Protein AF-A0A146MBJ3-F1 (afdb_monomer_lite)

pLDDT: mean 73.21, std 24.8, range [31.45, 97.75]

Foldseek 3Di:
DDDDD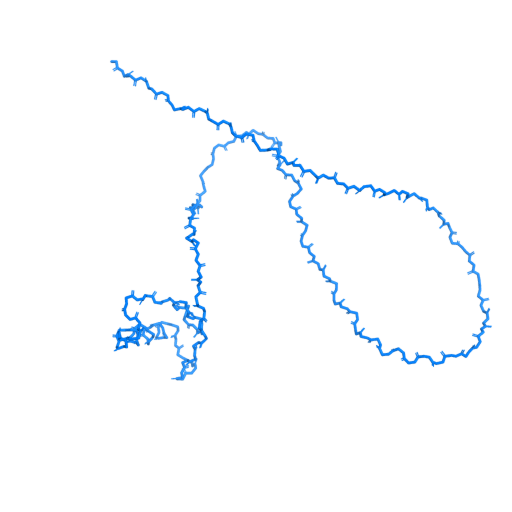DDDDDDDDDDDDDDDDDDDDDDDDDDDDDDDDDDDDDDPDPDDPPDDDDDDDDDDDDDDDDDDDDDDDDPDDDDDDDDDDDDKFFADDPPQPDFLVVLVVVVVVVCVVPCVVCVPPDWDDPSHTIID

Sequence (132 aa):
PPCQTSSPTTQTTFADPLSTGTSGGALGGTSTAVALPGAAGATLTTGTPPDPPHFQCPRRPNLGREGRPIGLKANHFQISMPRGFVHHYDVTIQPDKCPRKVNREIIETMVHAYSKIFGNLKPVFDGRNNLY

Secondary structure (DSSP, 8-state):
-PPP-PPPP-----PPP------------------------------PPPPPP--PPPPP------S-------S----PPPPS----EE---SSTT--HHHHHHHHHHHHHHTHHHHTT----B-SSSEE-

Radius of gyration: 31.55 Å; chains: 1; bounding box: 90×42×76 Å

Structure (mmCIF, N/CA/C/O backbone):
data_AF-A0A146MBJ3-F1
#
_entry.id   AF-A0A146MBJ3-F1
#
loop_
_atom_site.group_PDB
_atom_site.id
_atom_site.type_symbol
_atom_site.label_atom_id
_atom_site.label_alt_id
_atom_site.label_comp_id
_atom_site.label_asym_id
_atom_site.label_entity_id
_atom_site.label_seq_id
_atom_site.pdbx_PDB_ins_code
_atom_site.Cartn_x
_atom_site.Cartn_y
_atom_site.Cartn_z
_atom_site.occupancy
_atom_site.B_iso_or_equiv
_atom_site.auth_seq_id
_atom_site.auth_comp_id
_atom_site.auth_asym_id
_atom_site.auth_atom_id
_atom_site.pdbx_PDB_model_num
ATOM 1 N N . PRO A 1 1 ? 46.925 -18.433 -8.992 1.00 46.31 1 PRO A N 1
ATOM 2 C CA . PRO A 1 1 ? 45.901 -18.948 -9.932 1.00 46.31 1 PRO A CA 1
ATOM 3 C C . PRO A 1 1 ? 44.472 -18.729 -9.402 1.00 46.31 1 PRO A C 1
ATOM 5 O O . PRO A 1 1 ? 44.085 -19.397 -8.448 1.00 46.31 1 PRO A O 1
ATOM 8 N N . PRO A 1 2 ? 43.682 -17.803 -9.965 1.00 46.56 2 PRO A N 1
ATOM 9 C CA . PRO A 1 2 ? 42.247 -17.782 -9.720 1.00 46.56 2 PRO A CA 1
ATOM 10 C C . PRO A 1 2 ? 41.534 -18.673 -10.749 1.00 46.56 2 PRO A C 1
ATOM 12 O O . PRO A 1 2 ? 41.696 -18.502 -11.957 1.00 46.56 2 PRO A O 1
ATOM 15 N N . CYS A 1 3 ? 40.765 -19.646 -10.257 1.00 39.59 3 CYS A N 1
ATOM 16 C CA . CYS A 1 3 ? 39.836 -20.430 -11.066 1.00 39.59 3 CYS A CA 1
ATOM 17 C C . CYS A 1 3 ? 38.680 -19.535 -11.534 1.00 39.59 3 CYS A C 1
ATOM 19 O O . CYS A 1 3 ? 38.003 -18.910 -10.719 1.00 39.59 3 CYS A O 1
ATOM 21 N N . GLN A 1 4 ? 38.456 -19.497 -12.846 1.00 45.22 4 GLN A N 1
ATOM 22 C CA . GLN A 1 4 ? 37.222 -19.015 -13.458 1.00 45.22 4 GLN A CA 1
ATOM 23 C C . GLN A 1 4 ? 36.185 -20.138 -13.434 1.00 45.22 4 GLN A C 1
ATOM 25 O O . GLN A 1 4 ? 36.527 -21.271 -13.764 1.00 45.22 4 GLN A O 1
ATOM 30 N N . THR A 1 5 ? 34.917 -19.820 -13.161 1.00 42.00 5 THR A N 1
ATOM 31 C CA . THR A 1 5 ? 33.814 -20.650 -13.666 1.00 42.00 5 THR A CA 1
ATOM 32 C C . THR A 1 5 ? 32.579 -19.798 -13.944 1.00 42.00 5 THR A C 1
ATOM 34 O O . THR A 1 5 ? 32.106 -19.038 -13.102 1.00 42.00 5 THR A O 1
ATOM 37 N N . SER A 1 6 ? 32.132 -19.909 -15.188 1.00 46.69 6 SER A N 1
ATOM 38 C CA . SER A 1 6 ? 31.054 -19.228 -15.902 1.00 46.69 6 SER A CA 1
ATOM 39 C C . SER A 1 6 ? 29.648 -19.593 -15.418 1.00 46.69 6 SER A C 1
ATOM 41 O O . SER A 1 6 ? 29.415 -20.720 -14.990 1.00 46.69 6 SER A O 1
ATOM 43 N N . SER A 1 7 ? 28.686 -18.681 -15.591 1.00 38.53 7 SER A N 1
ATOM 44 C CA . SER A 1 7 ? 27.246 -18.976 -15.487 1.00 38.53 7 SER A CA 1
ATOM 45 C C . SER A 1 7 ? 26.601 -19.076 -16.882 1.00 38.53 7 SER A C 1
ATOM 47 O O . SER A 1 7 ? 27.014 -18.337 -17.778 1.00 38.53 7 SER A O 1
ATOM 49 N N . PRO A 1 8 ? 25.621 -19.976 -17.091 1.00 44.22 8 PRO A N 1
ATOM 50 C CA . PRO A 1 8 ? 25.119 -20.333 -18.416 1.00 44.22 8 PRO A CA 1
ATOM 51 C C . PRO A 1 8 ? 24.051 -19.365 -18.949 1.00 44.22 8 PRO A C 1
ATOM 53 O O . PRO A 1 8 ? 23.233 -18.820 -18.210 1.00 44.22 8 PRO A O 1
ATOM 56 N N . THR A 1 9 ? 24.054 -19.193 -20.270 1.00 44.72 9 THR A N 1
ATOM 57 C CA . THR A 1 9 ? 23.000 -18.553 -21.062 1.00 44.72 9 THR A CA 1
ATOM 58 C C . THR A 1 9 ? 21.826 -19.514 -21.238 1.00 44.72 9 THR A C 1
ATOM 60 O O . THR A 1 9 ? 22.000 -20.576 -21.827 1.00 44.72 9 THR A O 1
ATOM 63 N N . THR A 1 10 ? 20.625 -19.106 -20.827 1.00 40.06 10 THR A N 1
ATOM 64 C CA . THR A 1 10 ? 19.375 -19.738 -21.274 1.00 40.06 10 THR A CA 1
ATOM 65 C C . THR A 1 10 ? 18.518 -18.672 -21.946 1.00 40.06 10 THR A C 1
ATOM 67 O O . THR A 1 10 ? 17.910 -17.835 -21.282 1.00 40.06 10 THR A O 1
ATOM 70 N N . GLN A 1 11 ? 18.516 -18.673 -23.280 1.00 43.66 11 GLN A N 1
ATOM 71 C CA . GLN A 1 11 ? 17.490 -18.002 -24.074 1.00 43.66 11 GLN A CA 1
ATOM 72 C C . GLN A 1 11 ? 16.229 -18.867 -24.038 1.00 43.66 11 GLN A C 1
ATOM 74 O O . GLN A 1 11 ? 16.276 -20.027 -24.441 1.00 43.66 11 GLN A O 1
ATOM 79 N N . THR A 1 12 ? 15.108 -18.294 -23.606 1.00 39.50 12 THR A N 1
ATOM 80 C CA . THR A 1 12 ? 13.790 -18.904 -23.798 1.00 39.50 12 THR A CA 1
ATOM 81 C C . THR A 1 12 ? 13.005 -18.052 -24.781 1.00 39.50 12 THR A C 1
ATOM 83 O O . THR A 1 12 ? 12.523 -16.969 -24.455 1.00 39.50 12 THR A O 1
ATOM 86 N N . THR A 1 13 ? 12.920 -18.561 -26.004 1.00 43.69 13 THR A N 1
ATOM 87 C CA . THR A 1 13 ? 12.017 -18.126 -27.068 1.00 43.69 13 THR A CA 1
ATOM 88 C C . THR A 1 13 ? 10.578 -18.413 -26.646 1.00 43.69 13 THR A C 1
ATOM 90 O O . THR A 1 13 ? 10.264 -19.549 -26.300 1.00 43.69 13 THR A O 1
ATOM 93 N N . PHE A 1 14 ? 9.693 -17.418 -26.709 1.00 37.34 14 PHE A N 1
ATOM 94 C CA . PHE A 1 14 ? 8.248 -17.645 -26.670 1.00 37.34 14 PHE A CA 1
ATOM 95 C C . PHE A 1 14 ? 7.639 -17.194 -27.996 1.00 37.34 14 PHE A C 1
ATOM 97 O O . PHE A 1 14 ? 7.815 -16.054 -28.419 1.00 37.34 14 PHE A O 1
ATOM 104 N N . ALA A 1 15 ? 6.985 -18.144 -28.663 1.00 38.00 15 ALA A N 1
ATOM 105 C CA . ALA A 1 15 ? 6.179 -17.947 -29.855 1.00 38.00 15 ALA A CA 1
ATOM 106 C C . ALA A 1 15 ? 4.741 -17.591 -29.448 1.00 38.00 15 ALA A C 1
ATOM 108 O O . ALA A 1 15 ? 4.175 -18.261 -28.586 1.00 38.00 15 ALA A O 1
ATOM 109 N N . ASP A 1 16 ? 4.152 -16.588 -30.099 1.00 40.19 16 ASP A N 1
ATOM 110 C CA . ASP A 1 16 ? 2.718 -16.288 -30.028 1.00 40.19 16 ASP A CA 1
ATOM 111 C C . ASP A 1 16 ? 1.995 -16.926 -31.226 1.00 40.19 16 ASP A C 1
ATOM 113 O O . ASP A 1 16 ? 2.405 -16.698 -32.370 1.00 40.19 16 ASP A O 1
ATOM 117 N N . PRO A 1 17 ? 0.906 -17.690 -31.020 1.00 51.84 17 PRO A N 1
ATOM 118 C CA . PRO A 1 17 ? -0.005 -18.048 -32.089 1.00 51.84 17 PRO A CA 1
ATOM 119 C C . PRO A 1 17 ? -1.234 -17.125 -32.117 1.00 51.84 17 PRO A C 1
ATOM 121 O O . PRO A 1 17 ? -1.744 -16.686 -31.090 1.00 51.84 17 PRO A O 1
ATOM 124 N N . LEU A 1 18 ? -1.761 -16.976 -33.335 1.00 35.31 18 LEU A N 1
ATOM 125 C CA . LEU A 1 18 ? -3.115 -16.546 -33.695 1.00 35.31 18 LEU A CA 1
ATOM 126 C C . LEU A 1 18 ? -3.338 -15.039 -33.939 1.00 35.31 18 LEU A C 1
ATOM 128 O O . LEU A 1 18 ? -3.719 -14.265 -33.068 1.00 35.31 18 LEU A O 1
ATOM 132 N N . SER A 1 19 ? -3.199 -14.664 -35.213 1.00 38.06 19 SER A N 1
ATOM 133 C CA . SER A 1 19 ? -3.901 -13.538 -35.836 1.00 38.06 19 SER A CA 1
ATOM 134 C C . SER A 1 19 ? -4.860 -14.090 -36.894 1.00 38.06 19 SER A C 1
ATOM 136 O O . SER A 1 19 ? -4.430 -14.835 -37.774 1.00 38.06 19 SER A O 1
ATOM 138 N N . THR A 1 20 ? -6.133 -13.695 -36.827 1.00 38.06 20 THR A N 1
ATOM 139 C CA . THR A 1 20 ? -7.155 -13.979 -37.848 1.00 38.06 20 THR A CA 1
ATOM 140 C C . THR A 1 20 ? -7.948 -12.704 -38.147 1.00 38.06 20 THR A C 1
ATOM 142 O O . THR A 1 20 ? -8.400 -12.045 -37.216 1.00 38.06 20 THR A O 1
ATOM 145 N N . GLY A 1 21 ? -8.156 -12.418 -39.442 1.00 32.75 21 GLY A N 1
ATOM 146 C CA . GLY A 1 21 ? -9.142 -11.463 -39.994 1.00 32.75 21 GLY A CA 1
ATOM 147 C C . GLY A 1 21 ? -8.610 -10.031 -40.152 1.00 32.75 21 GLY A C 1
ATOM 148 O O . GLY A 1 21 ? -8.454 -9.338 -39.162 1.00 32.75 21 GLY A O 1
ATOM 149 N N . THR A 1 22 ? -8.139 -9.5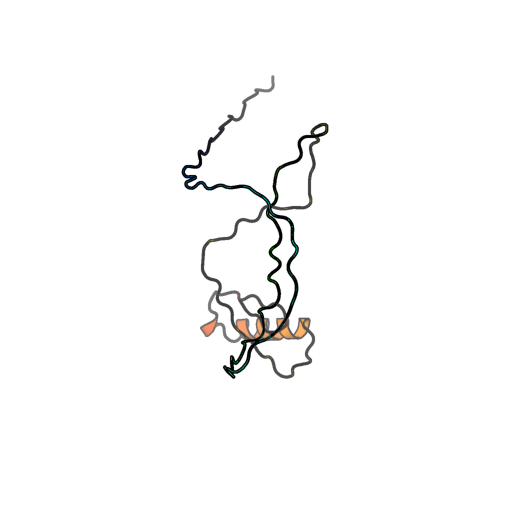53 -41.312 1.00 40.91 22 THR A N 1
ATOM 150 C CA . THR A 1 22 ? -8.739 -9.386 -42.663 1.00 40.91 22 THR A CA 1
ATOM 151 C C . THR A 1 22 ? -9.809 -8.289 -42.777 1.00 40.91 22 THR A C 1
ATOM 153 O O . THR A 1 22 ? -10.722 -8.212 -41.963 1.00 40.91 22 THR A O 1
ATOM 156 N N . SER A 1 23 ? -9.704 -7.556 -43.899 1.00 38.34 23 SER A N 1
ATOM 157 C CA . SER A 1 23 ? -10.607 -6.571 -44.534 1.00 38.34 23 SER A CA 1
ATOM 158 C C . SER A 1 23 ? -10.273 -5.099 -44.227 1.00 38.34 23 SER A C 1
ATOM 160 O O . SER A 1 23 ? -10.089 -4.739 -43.075 1.00 38.34 23 SER A O 1
ATOM 162 N N . GLY A 1 24 ? -10.104 -4.176 -45.182 1.00 32.50 24 GLY A N 1
ATOM 163 C CA . GLY A 1 24 ? -10.274 -4.200 -46.642 1.00 32.50 24 GLY A CA 1
ATOM 164 C C . GLY A 1 24 ? -11.103 -2.992 -47.118 1.00 32.50 24 GLY A C 1
ATOM 165 O O . GLY A 1 24 ? -12.187 -2.787 -46.592 1.00 32.50 24 GLY A O 1
ATOM 166 N N . GLY A 1 25 ? -10.615 -2.254 -48.131 1.00 31.45 25 GLY A N 1
ATOM 167 C CA . GLY A 1 25 ? -11.357 -1.259 -48.947 1.00 31.45 25 GLY A CA 1
ATOM 168 C C . GLY A 1 25 ? -11.406 0.167 -48.361 1.00 31.45 25 GLY A C 1
ATOM 169 O O . GLY A 1 25 ? -11.831 0.325 -47.229 1.00 31.45 25 GLY A O 1
ATOM 170 N N . ALA A 1 26 ? -10.904 1.266 -48.942 1.00 35.59 26 ALA A N 1
ATOM 171 C CA . ALA A 1 26 ? -10.783 1.809 -50.308 1.00 35.59 26 ALA A CA 1
ATOM 172 C C . ALA A 1 26 ? -11.981 2.676 -50.779 1.00 35.59 26 ALA A C 1
ATOM 174 O O . ALA A 1 26 ? -13.098 2.182 -50.867 1.00 35.59 26 ALA A O 1
ATOM 175 N N . LEU A 1 27 ? -11.636 3.912 -51.206 1.00 35.59 27 LEU A N 1
ATOM 176 C CA . LEU A 1 27 ? -12.361 4.878 -52.072 1.00 35.59 27 LEU A CA 1
ATOM 177 C C . LEU A 1 27 ? -13.551 5.604 -51.399 1.00 35.59 27 LEU A C 1
ATOM 179 O O . LEU A 1 27 ? -14.325 4.992 -50.686 1.00 35.59 27 LEU A O 1
ATOM 183 N N . GLY A 1 28 ? -13.767 6.920 -51.493 1.00 36.44 28 GLY A N 1
ATOM 184 C CA . GLY A 1 28 ? -13.518 7.901 -52.553 1.00 36.44 28 GLY A CA 1
ATOM 185 C C . GLY A 1 28 ? -14.883 8.499 -52.945 1.00 36.44 28 GLY A C 1
ATOM 186 O O . GLY A 1 28 ? -15.761 7.743 -53.339 1.00 36.44 28 GLY A O 1
ATOM 187 N N . GLY A 1 29 ? -15.102 9.815 -52.820 1.00 34.38 29 GLY A N 1
ATOM 188 C CA . GLY A 1 29 ? -16.373 10.420 -53.253 1.00 34.38 29 GLY A CA 1
ATOM 189 C C . GLY A 1 29 ? -16.593 11.868 -52.813 1.00 34.38 29 GLY A C 1
ATOM 190 O O . GLY A 1 29 ? -16.766 12.155 -51.635 1.00 34.38 29 GLY A O 1
ATOM 191 N N . THR A 1 30 ? -16.584 12.766 -53.793 1.00 37.66 30 THR A N 1
ATOM 192 C CA . THR A 1 30 ? -16.824 14.212 -53.724 1.00 37.66 30 THR A CA 1
ATOM 193 C C . THR A 1 30 ? -18.300 14.565 -53.526 1.00 37.66 30 THR A C 1
ATOM 195 O O . THR A 1 30 ? -19.169 14.020 -54.202 1.00 37.66 30 THR A O 1
ATOM 198 N N . SER A 1 31 ? -18.565 15.535 -52.652 1.00 38.28 31 SER A N 1
ATOM 199 C CA . SER A 1 31 ? -19.888 16.097 -52.366 1.00 38.28 31 SER A CA 1
ATOM 200 C C . SER A 1 31 ? -20.368 17.065 -53.450 1.00 38.28 31 SER A C 1
ATOM 202 O O . SER A 1 31 ? -19.595 17.900 -53.910 1.00 38.28 31 SER A O 1
ATOM 204 N N . THR A 1 32 ? -21.659 17.020 -53.783 1.00 39.69 32 THR A N 1
ATOM 205 C CA . THR A 1 32 ? -22.542 18.190 -53.995 1.00 39.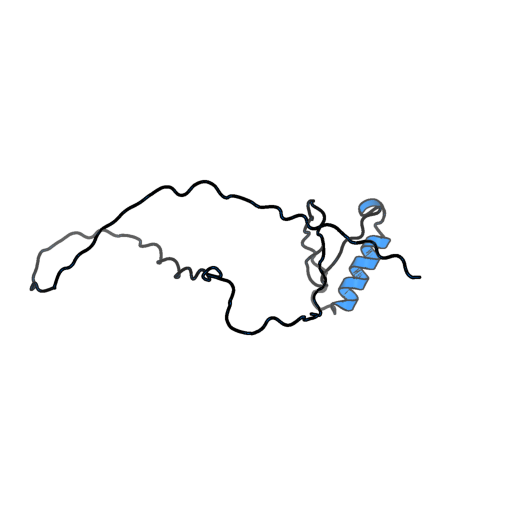69 32 THR A CA 1
ATOM 206 C C . THR A 1 32 ? -23.960 17.702 -54.300 1.00 39.69 32 THR A C 1
ATOM 208 O O . THR A 1 32 ? -24.177 17.019 -55.293 1.00 39.69 32 THR A O 1
ATOM 211 N N . ALA A 1 33 ? -24.940 18.071 -53.470 1.00 33.81 33 ALA A N 1
ATOM 212 C CA . ALA A 1 33 ? -26.350 18.091 -53.862 1.00 33.81 33 ALA A CA 1
ATOM 213 C C . ALA A 1 33 ? -27.156 19.047 -52.965 1.00 33.81 33 ALA A C 1
ATOM 215 O O . ALA A 1 33 ? -26.910 19.172 -51.768 1.00 33.81 33 ALA A O 1
ATOM 216 N N . VAL A 1 34 ? -28.077 19.740 -53.627 1.00 33.72 34 VAL A N 1
ATOM 217 C CA . VAL A 1 34 ? -28.931 20.869 -53.230 1.00 33.72 34 VAL A CA 1
ATOM 218 C C . VAL A 1 34 ? -30.272 20.418 -52.609 1.00 33.72 34 VAL A C 1
ATOM 220 O O . VAL A 1 34 ? -30.579 19.234 -52.565 1.00 33.72 34 VAL A O 1
ATOM 223 N N . ALA A 1 35 ? -31.035 21.386 -52.088 1.00 34.25 35 ALA A N 1
ATOM 224 C CA . ALA A 1 35 ? -32.041 21.298 -51.019 1.00 34.25 35 ALA A CA 1
ATOM 225 C C . ALA A 1 35 ? -33.540 21.066 -51.397 1.00 34.25 35 ALA A C 1
ATOM 227 O O . ALA A 1 35 ? -33.916 21.227 -52.554 1.00 34.25 35 ALA A O 1
ATOM 228 N N . LEU A 1 36 ? -34.361 20.876 -50.327 1.00 35.88 36 LEU A N 1
ATOM 229 C CA . LEU A 1 36 ? -35.818 21.157 -50.094 1.00 35.88 36 LEU A CA 1
ATOM 230 C C . LEU A 1 36 ? -36.892 20.080 -50.461 1.00 35.88 36 LEU A C 1
ATOM 232 O O . LEU A 1 36 ? -36.632 19.225 -51.296 1.00 35.88 36 LEU A O 1
ATOM 236 N N . PRO A 1 37 ? -38.134 20.125 -49.899 1.00 55.19 37 PRO A N 1
ATOM 237 C CA . PRO A 1 37 ? -38.538 19.826 -48.507 1.00 55.19 37 PRO A CA 1
ATOM 238 C C . PRO A 1 37 ? -39.735 18.827 -48.426 1.00 55.19 37 PRO A C 1
ATOM 240 O O . PRO A 1 37 ? -40.503 18.681 -49.373 1.00 55.19 37 PRO A O 1
ATOM 243 N N . GLY A 1 38 ? -39.972 18.156 -47.290 1.00 33.34 38 GLY A N 1
ATOM 244 C CA . GLY A 1 38 ? -41.108 17.223 -47.168 1.00 33.34 38 GLY A CA 1
ATOM 245 C C . GLY A 1 38 ? -41.441 16.824 -45.732 1.00 33.34 38 GLY A C 1
ATOM 246 O O . GLY A 1 38 ? -40.552 16.627 -44.917 1.00 33.34 38 GLY A O 1
ATOM 247 N N . ALA A 1 39 ? -42.735 16.780 -45.432 1.00 38.75 39 ALA A N 1
ATOM 248 C CA . ALA A 1 39 ? -43.349 16.910 -44.116 1.00 38.75 39 ALA A CA 1
ATOM 249 C C . ALA A 1 39 ? -43.419 15.639 -43.240 1.00 38.75 39 ALA A C 1
ATOM 251 O O . ALA A 1 39 ? -43.395 14.520 -43.735 1.00 38.75 39 ALA A O 1
ATOM 252 N N . ALA A 1 40 ? -43.686 15.911 -41.954 1.00 43.97 40 ALA A N 1
ATOM 253 C CA . ALA A 1 40 ? -44.412 15.106 -40.964 1.00 43.97 40 ALA A CA 1
ATOM 254 C C . ALA A 1 40 ? -43.770 13.809 -40.435 1.00 43.97 40 ALA A C 1
ATOM 256 O O . ALA A 1 40 ? -43.585 12.827 -41.140 1.00 43.97 40 ALA A O 1
ATOM 257 N N . GLY A 1 41 ? -43.565 13.782 -39.114 1.00 37.69 41 GLY A N 1
ATOM 258 C CA . GLY A 1 41 ? -43.274 12.562 -38.364 1.00 37.69 41 GLY A CA 1
ATOM 259 C C . GLY A 1 41 ? -42.562 12.851 -37.051 1.00 37.69 41 GLY A C 1
ATOM 260 O O . GLY A 1 41 ? -41.352 12.701 -36.954 1.00 37.69 41 GLY A O 1
ATOM 261 N N . ALA A 1 42 ? -43.305 13.296 -36.037 1.00 50.94 42 ALA A N 1
ATOM 262 C CA . ALA A 1 42 ? -42.795 13.398 -34.678 1.00 50.94 42 ALA A CA 1
ATOM 263 C C . ALA A 1 42 ? -42.537 11.990 -34.115 1.00 50.94 42 ALA A C 1
ATOM 265 O O . ALA A 1 42 ? -43.467 11.298 -33.710 1.00 50.94 42 ALA A O 1
ATOM 266 N N . THR A 1 43 ? -41.273 11.578 -34.056 1.00 43.75 43 THR A N 1
ATOM 267 C CA . THR A 1 43 ? -40.819 10.500 -33.172 1.00 43.75 43 THR A CA 1
ATOM 268 C C . THR A 1 43 ? -40.032 11.124 -32.031 1.00 43.75 43 THR A C 1
ATOM 270 O O . THR A 1 43 ? -38.913 11.598 -32.217 1.00 43.75 43 THR A O 1
ATOM 273 N N . LEU A 1 44 ? -40.642 11.142 -30.845 1.00 53.94 44 LEU A N 1
ATOM 274 C CA . LEU A 1 44 ? -39.986 11.420 -29.572 1.00 53.94 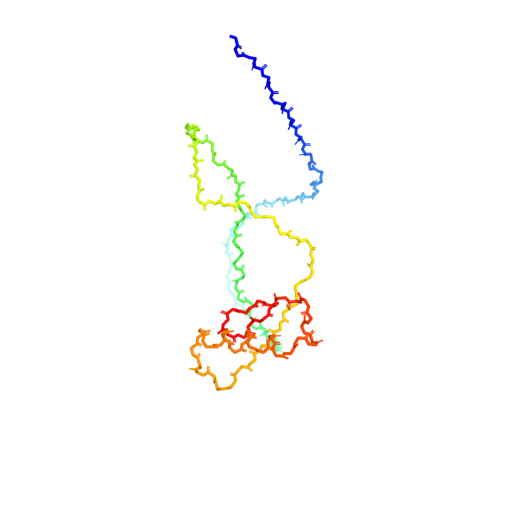44 LEU A CA 1
ATOM 275 C C . LEU A 1 44 ? -38.939 10.328 -29.314 1.00 53.94 44 LEU A C 1
ATOM 277 O O . LEU A 1 44 ? -39.226 9.310 -28.690 1.00 53.94 44 LEU A O 1
ATOM 281 N N . THR A 1 45 ? -37.722 10.524 -29.813 1.00 48.06 45 THR A N 1
ATOM 282 C CA . THR A 1 45 ? -36.560 9.769 -29.352 1.00 48.06 45 THR A CA 1
ATOM 283 C C . THR A 1 45 ? -36.052 10.475 -28.104 1.00 48.06 45 THR A C 1
ATOM 285 O O . THR A 1 45 ? -35.395 11.514 -28.190 1.00 48.06 45 THR A O 1
ATOM 288 N N . THR A 1 46 ? -36.379 9.944 -26.929 1.00 54.84 46 THR A N 1
ATOM 289 C CA . THR A 1 46 ? -35.637 10.224 -25.697 1.00 54.84 46 THR A CA 1
ATOM 290 C C . THR A 1 46 ? -34.200 9.753 -25.909 1.00 54.84 46 THR A C 1
ATOM 292 O O . THR A 1 46 ? -33.866 8.602 -25.637 1.00 54.84 46 THR A O 1
ATOM 295 N N . GLY A 1 47 ? -33.376 10.623 -26.494 1.00 55.81 47 GLY A N 1
ATOM 296 C CA . GLY A 1 47 ? -31.954 10.395 -26.675 1.00 55.81 47 GLY A CA 1
ATOM 297 C C . GLY A 1 47 ? -31.300 10.379 -25.305 1.00 55.81 47 GLY A C 1
ATOM 298 O O . GLY A 1 47 ? -31.188 11.417 -24.654 1.00 55.81 47 GLY A O 1
ATOM 299 N N . THR A 1 48 ? -30.895 9.195 -24.859 1.00 65.12 48 THR A N 1
ATOM 300 C CA . THR A 1 48 ? -29.861 9.049 -23.836 1.00 65.12 48 THR A CA 1
ATOM 301 C C . THR A 1 48 ? -28.696 9.974 -24.195 1.00 65.12 48 THR A C 1
ATOM 303 O O . THR A 1 48 ? -28.297 9.991 -25.366 1.00 65.12 48 THR A O 1
ATOM 306 N N . PRO A 1 49 ? -28.183 10.780 -23.246 1.00 70.69 49 PRO A N 1
ATOM 307 C CA . PRO A 1 49 ? -27.075 11.681 -23.525 1.00 70.69 49 PRO A CA 1
ATOM 308 C C . PRO A 1 49 ? -25.911 10.877 -24.124 1.00 70.69 49 PRO A C 1
ATOM 310 O O . PRO A 1 49 ? -25.662 9.762 -23.661 1.00 70.69 49 PRO A O 1
ATOM 313 N N . PRO A 1 50 ? -25.236 11.393 -25.167 1.00 72.81 50 PRO A N 1
ATOM 314 C CA . PRO A 1 50 ? -24.090 10.714 -25.749 1.00 72.81 50 PRO A CA 1
ATOM 315 C C . PRO A 1 50 ? -23.051 10.488 -24.653 1.00 72.81 50 PRO A C 1
ATOM 317 O O . PRO A 1 50 ? -22.689 11.430 -23.942 1.00 72.81 50 PRO A O 1
ATOM 320 N N . ASP A 1 51 ? -22.606 9.240 -24.508 1.00 75.69 51 ASP A N 1
ATOM 321 C CA . ASP A 1 51 ? -21.545 8.906 -23.570 1.00 75.69 51 ASP A CA 1
ATOM 322 C C . ASP A 1 51 ? -20.335 9.814 -23.834 1.00 75.69 51 ASP A C 1
ATOM 324 O O . ASP A 1 51 ? -19.979 10.060 -24.996 1.00 75.69 51 ASP A O 1
ATOM 328 N N . PRO A 1 52 ? -19.702 10.350 -22.775 1.00 81.00 52 PRO A N 1
ATOM 329 C CA . PRO A 1 52 ? -18.522 11.177 -22.939 1.00 81.00 52 PRO A CA 1
ATOM 330 C C . PRO A 1 52 ? -17.452 10.386 -23.706 1.00 81.00 52 PRO A C 1
ATOM 332 O O . PRO A 1 52 ? -17.288 9.186 -23.467 1.00 81.00 52 PRO A O 1
ATOM 335 N N . PRO A 1 53 ? -16.709 11.030 -24.624 1.00 78.00 53 PRO A N 1
ATOM 336 C CA . PRO A 1 53 ? -15.709 10.346 -25.431 1.00 78.00 53 PRO A CA 1
ATOM 337 C C . PRO A 1 53 ? -14.707 9.614 -24.533 1.00 78.00 53 PRO A C 1
ATOM 339 O O . PRO A 1 53 ? -14.006 10.217 -23.717 1.00 78.00 53 PRO A O 1
ATOM 342 N N . HIS A 1 54 ? -14.658 8.290 -24.681 1.00 81.88 54 HIS A N 1
ATOM 343 C CA . HIS A 1 54 ? -13.761 7.431 -23.924 1.00 81.88 54 HIS A CA 1
ATOM 344 C C . HIS A 1 54 ? -12.352 7.503 -24.522 1.00 81.88 54 HIS A C 1
ATOM 346 O O . HIS A 1 54 ? -12.038 6.847 -25.515 1.00 81.88 54 HIS A O 1
ATOM 352 N N . PHE A 1 55 ? -11.491 8.322 -23.922 1.00 87.62 55 PHE A N 1
ATOM 353 C CA . PHE A 1 55 ? -10.085 8.403 -24.303 1.00 87.62 55 PHE A CA 1
ATOM 354 C C . PHE A 1 55 ? -9.289 7.278 -23.640 1.00 87.62 55 PHE A C 1
ATOM 356 O O . PHE A 1 55 ? -8.930 7.361 -22.465 1.00 87.62 55 PHE A O 1
ATOM 363 N N . GLN A 1 56 ? -8.981 6.234 -24.407 1.00 91.12 56 GLN A N 1
ATOM 364 C CA . GLN A 1 56 ? -8.058 5.189 -23.976 1.00 91.12 56 GLN A CA 1
ATOM 365 C C . GLN A 1 56 ? -6.626 5.547 -24.386 1.00 91.12 56 GLN A C 1
ATOM 367 O O . GLN A 1 56 ? -6.348 5.807 -25.558 1.00 91.12 56 GLN A O 1
ATOM 372 N N . CYS A 1 57 ? -5.698 5.541 -23.427 1.00 92.44 57 CYS A N 1
ATOM 373 C CA . CYS A 1 57 ? -4.285 5.782 -23.714 1.00 92.44 57 CYS A CA 1
ATOM 374 C C . CYS A 1 57 ? -3.745 4.726 -24.703 1.00 92.44 57 CYS A C 1
ATOM 376 O O . CYS A 1 57 ? -3.939 3.527 -24.466 1.00 92.44 57 CYS A O 1
ATOM 378 N N . PRO A 1 58 ? -3.044 5.127 -25.784 1.00 94.38 58 PRO A N 1
ATOM 379 C CA . PRO A 1 58 ? -2.495 4.181 -26.747 1.00 94.38 58 PRO A CA 1
ATOM 380 C C . PRO A 1 58 ? -1.416 3.305 -26.102 1.00 94.38 58 PRO A C 1
ATOM 382 O O . PRO A 1 58 ? -0.651 3.744 -25.240 1.00 94.38 58 PRO A O 1
ATOM 385 N N . ARG A 1 59 ? -1.332 2.044 -26.538 1.00 95.19 59 ARG A N 1
ATOM 386 C CA . ARG A 1 59 ? -0.291 1.117 -26.079 1.00 95.19 59 ARG A CA 1
ATOM 387 C C . ARG A 1 59 ? 1.084 1.551 -26.579 1.00 95.19 59 ARG A C 1
ATOM 389 O O . ARG A 1 59 ? 1.212 2.144 -27.647 1.00 95.19 59 ARG A O 1
ATOM 396 N N . ARG A 1 60 ? 2.126 1.198 -25.820 1.00 96.75 60 ARG A N 1
ATOM 397 C CA . ARG A 1 60 ? 3.515 1.444 -26.217 1.00 96.75 60 ARG A CA 1
ATOM 398 C C . ARG A 1 60 ? 3.819 0.702 -27.530 1.00 96.75 60 ARG A C 1
ATOM 400 O O . ARG A 1 60 ? 3.778 -0.526 -27.510 1.00 96.75 60 ARG A O 1
ATOM 407 N N . PRO A 1 61 ? 4.150 1.407 -28.630 1.00 94.75 61 PRO A N 1
ATOM 408 C CA . PRO A 1 61 ? 4.282 0.777 -29.939 1.00 94.75 61 PRO A CA 1
ATOM 409 C C . PRO A 1 61 ? 5.544 -0.079 -30.044 1.00 94.75 61 PRO A C 1
ATOM 411 O O . PRO A 1 61 ? 5.454 -1.222 -30.461 1.00 94.75 61 PRO A O 1
ATOM 414 N N . ASN A 1 62 ? 6.713 0.451 -29.657 1.00 94.69 62 ASN A N 1
ATOM 415 C CA . ASN A 1 62 ? 8.002 -0.240 -29.766 1.00 94.69 62 ASN A CA 1
ATOM 416 C C . ASN A 1 62 ? 9.027 0.267 -28.729 1.00 94.69 62 ASN A C 1
ATOM 418 O O . ASN A 1 62 ? 8.861 1.327 -28.120 1.00 94.69 62 ASN A O 1
ATOM 422 N N . LEU A 1 63 ? 10.109 -0.499 -28.541 1.00 94.94 63 LEU A N 1
ATOM 423 C CA . LEU A 1 63 ? 11.335 -0.067 -27.854 1.00 94.94 63 LEU A CA 1
ATOM 424 C C . LEU A 1 63 ? 12.214 0.759 -28.813 1.00 94.94 63 LEU A C 1
ATOM 426 O O . LEU A 1 63 ? 12.354 0.394 -29.978 1.00 94.94 63 LEU A O 1
ATOM 430 N N . GLY A 1 64 ? 12.829 1.841 -28.323 1.00 94.75 64 GLY A N 1
ATOM 431 C CA . GLY A 1 64 ? 13.801 2.626 -29.096 1.00 94.75 64 GLY A CA 1
ATOM 432 C C . GLY A 1 64 ? 15.099 1.849 -29.350 1.00 94.75 64 GLY A C 1
ATOM 433 O O . GLY A 1 64 ? 15.503 1.044 -28.512 1.00 94.75 64 GLY A O 1
ATOM 434 N N . ARG A 1 65 ? 15.731 2.076 -30.510 1.00 95.31 65 ARG A N 1
ATOM 435 C CA . ARG A 1 65 ? 16.950 1.365 -30.959 1.00 95.31 65 ARG A CA 1
ATOM 436 C C . ARG A 1 65 ? 18.138 2.278 -31.266 1.00 95.31 65 ARG A C 1
ATOM 438 O O . ARG A 1 65 ? 19.258 1.797 -31.370 1.00 95.31 65 ARG A O 1
ATOM 445 N N . GLU A 1 66 ? 17.881 3.567 -31.434 1.00 96.19 66 GLU A N 1
ATOM 446 C CA . GLU A 1 66 ? 18.894 4.581 -31.716 1.00 96.19 66 GLU A CA 1
ATOM 447 C C . GLU A 1 66 ? 19.812 4.781 -30.497 1.00 96.19 66 GLU A C 1
ATOM 449 O O . GLU A 1 66 ? 19.338 4.848 -29.360 1.00 96.19 66 GLU A O 1
ATOM 454 N N . GLY A 1 67 ? 21.117 4.927 -30.737 1.00 96.31 67 GLY A N 1
ATOM 455 C CA . GLY A 1 67 ? 22.112 5.254 -29.710 1.00 96.31 67 GLY A CA 1
ATOM 456 C C . GLY A 1 67 ? 22.968 4.080 -29.217 1.00 96.31 67 GLY A C 1
ATOM 457 O O . GLY A 1 67 ? 22.777 2.918 -29.571 1.00 96.31 67 GLY A O 1
ATOM 458 N N . ARG A 1 68 ? 23.972 4.405 -28.393 1.00 96.62 68 ARG A N 1
ATOM 459 C CA . ARG A 1 68 ? 24.911 3.434 -27.812 1.00 96.62 68 ARG A CA 1
ATOM 460 C C . ARG A 1 68 ? 24.363 2.897 -26.479 1.00 96.62 68 ARG A C 1
ATOM 462 O O . ARG A 1 68 ? 24.006 3.708 -25.625 1.00 96.62 68 ARG A O 1
ATOM 469 N N . PRO A 1 69 ? 24.351 1.570 -26.245 1.00 96.19 69 PRO A N 1
ATOM 470 C CA . PRO A 1 69 ? 23.900 1.013 -24.973 1.00 96.19 69 PRO A CA 1
ATOM 471 C C . PRO A 1 69 ? 24.814 1.437 -23.814 1.00 96.19 69 PRO A C 1
ATOM 473 O O . PRO A 1 69 ? 26.042 1.432 -23.940 1.00 96.19 69 PRO A O 1
ATOM 476 N N . ILE A 1 70 ? 24.203 1.768 -22.674 1.00 97.31 70 ILE A N 1
ATOM 477 C CA . ILE A 1 70 ? 24.879 2.149 -21.429 1.00 97.31 70 ILE A CA 1
ATOM 478 C C . ILE A 1 70 ? 24.243 1.421 -20.239 1.00 97.31 70 ILE A C 1
ATOM 480 O O . ILE A 1 70 ? 23.023 1.287 -20.158 1.00 97.31 70 ILE A O 1
ATOM 484 N N . GLY A 1 71 ? 25.072 0.932 -19.314 1.00 96.88 71 GLY A N 1
ATOM 485 C CA . GLY A 1 71 ? 24.600 0.315 -18.077 1.00 96.88 71 GLY A CA 1
ATOM 486 C C . GLY A 1 71 ? 24.131 1.377 -17.087 1.00 96.88 71 GLY A C 1
ATOM 487 O O . GLY A 1 71 ? 24.898 2.271 -16.736 1.00 96.88 71 GLY A O 1
ATOM 488 N N . LEU A 1 72 ? 22.888 1.268 -16.621 1.00 97.75 72 LEU A N 1
ATOM 489 C CA . LEU A 1 72 ? 22.301 2.174 -15.637 1.00 97.75 72 LEU A CA 1
ATOM 490 C C . LEU A 1 72 ? 21.860 1.395 -14.400 1.00 97.75 72 LEU A C 1
ATOM 492 O O . LEU A 1 72 ? 21.454 0.236 -14.483 1.00 97.75 72 LEU A O 1
ATOM 496 N N . LYS A 1 73 ? 21.902 2.064 -13.250 1.00 97.62 73 LYS A N 1
ATOM 497 C CA . LYS A 1 73 ? 21.201 1.633 -12.042 1.00 97.62 73 LYS A CA 1
ATOM 498 C C . LYS A 1 73 ? 20.084 2.630 -11.780 1.00 97.62 73 LYS A C 1
ATOM 500 O O . LYS A 1 73 ? 20.306 3.834 -11.862 1.00 97.62 73 LYS A O 1
ATOM 505 N N . ALA A 1 74 ? 18.899 2.122 -11.478 1.00 97.62 74 ALA A N 1
ATOM 506 C CA . ALA A 1 74 ? 17.763 2.931 -11.068 1.00 97.62 74 ALA A CA 1
ATOM 507 C C . ALA A 1 74 ? 17.437 2.639 -9.604 1.00 97.62 74 ALA A C 1
ATOM 509 O O . ALA A 1 74 ? 17.679 1.535 -9.117 1.00 97.62 74 ALA A O 1
ATOM 510 N N . ASN A 1 75 ? 16.800 3.596 -8.934 1.00 97.25 75 ASN A N 1
ATOM 511 C CA . ASN A 1 75 ? 16.237 3.413 -7.594 1.00 97.25 75 ASN A CA 1
ATOM 512 C C . ASN A 1 75 ? 14.899 2.651 -7.676 1.00 97.25 75 ASN A C 1
ATOM 514 O O . ASN A 1 75 ? 13.898 3.065 -7.097 1.00 97.25 75 ASN A O 1
ATOM 518 N N . HIS A 1 76 ? 14.865 1.579 -8.472 1.00 97.06 76 HIS A N 1
ATOM 519 C CA . HIS A 1 76 ? 13.702 0.732 -8.691 1.00 97.06 76 HIS A CA 1
ATOM 520 C C . HIS A 1 76 ? 14.029 -0.681 -8.219 1.00 97.06 76 HIS A C 1
ATOM 522 O O . HIS A 1 76 ? 14.900 -1.352 -8.775 1.00 97.06 76 HIS A O 1
ATOM 528 N N . PHE A 1 77 ? 13.314 -1.120 -7.190 1.00 97.25 77 PHE A N 1
ATOM 529 C CA . PHE A 1 77 ? 13.482 -2.432 -6.589 1.00 97.25 77 PHE A CA 1
ATOM 530 C C . PHE A 1 77 ? 12.340 -3.335 -7.040 1.00 97.25 77 PHE A C 1
ATOM 532 O O . PHE A 1 77 ? 11.171 -2.969 -6.940 1.00 97.25 77 PHE A O 1
ATOM 539 N N . GLN A 1 78 ? 12.678 -4.515 -7.552 1.00 95.75 78 GLN A N 1
ATOM 540 C CA . GLN A 1 78 ? 11.685 -5.500 -7.959 1.00 95.75 78 GLN A CA 1
ATOM 541 C C . GLN A 1 78 ? 11.013 -6.100 -6.719 1.00 95.75 78 GLN A C 1
ATOM 543 O O . GLN A 1 78 ? 11.690 -6.634 -5.843 1.00 95.75 78 GLN A O 1
ATOM 548 N N . ILE A 1 79 ? 9.682 -6.042 -6.673 1.00 96.50 79 ILE A N 1
ATOM 549 C CA . ILE A 1 79 ? 8.866 -6.654 -5.621 1.00 96.50 79 ILE A CA 1
ATOM 550 C C . ILE A 1 79 ? 8.053 -7.789 -6.246 1.00 96.50 79 ILE A C 1
ATOM 552 O O . ILE A 1 79 ? 7.441 -7.610 -7.300 1.00 96.50 79 ILE A O 1
ATOM 556 N N . SER A 1 80 ? 8.036 -8.956 -5.602 1.00 95.19 80 SER A N 1
ATOM 557 C CA . SER A 1 80 ? 7.119 -10.048 -5.932 1.00 95.19 80 SER A CA 1
ATOM 558 C C . SER A 1 80 ? 5.897 -9.988 -5.019 1.00 95.19 80 SER A C 1
ATOM 560 O O . SER A 1 80 ? 6.018 -9.970 -3.796 1.00 95.19 80 SER A O 1
ATOM 562 N N . MET A 1 81 ? 4.704 -9.951 -5.613 1.00 93.12 81 MET A N 1
ATOM 563 C CA . MET A 1 81 ? 3.458 -9.997 -4.850 1.00 93.12 81 MET A CA 1
ATOM 564 C C . MET A 1 81 ? 2.989 -11.448 -4.700 1.00 93.12 81 MET A C 1
ATOM 566 O O . MET A 1 81 ? 2.896 -12.157 -5.710 1.00 93.12 81 MET A O 1
ATOM 570 N N . PRO A 1 82 ? 2.683 -11.911 -3.475 1.00 93.00 82 PRO A N 1
ATOM 571 C CA . PRO A 1 82 ? 2.056 -13.208 -3.287 1.00 93.00 82 PRO A CA 1
ATOM 572 C C . PRO A 1 82 ? 0.667 -13.206 -3.927 1.00 93.00 82 PRO A C 1
ATOM 574 O O . PRO A 1 82 ? -0.046 -12.202 -3.919 1.00 93.00 82 PRO A O 1
ATOM 577 N N . ARG A 1 83 ? 0.277 -14.347 -4.495 1.00 90.88 83 ARG A N 1
ATOM 578 C CA . ARG A 1 83 ? -1.070 -14.528 -5.037 1.00 90.88 83 ARG A CA 1
ATOM 579 C C . ARG A 1 83 ? -2.020 -14.836 -3.887 1.00 90.88 83 ARG A C 1
ATOM 581 O O . ARG A 1 83 ? -1.759 -15.747 -3.108 1.00 90.88 83 ARG A O 1
ATOM 588 N N . GLY A 1 84 ? -3.110 -14.089 -3.796 1.00 91.12 84 GLY A N 1
ATOM 589 C CA . GLY A 1 84 ? -4.105 -14.251 -2.748 1.00 91.12 84 GLY A CA 1
ATOM 590 C C . GLY A 1 84 ? -5.194 -13.196 -2.848 1.00 91.12 84 GLY A C 1
ATOM 591 O O . GLY A 1 84 ? -5.197 -12.374 -3.766 1.00 91.12 84 GLY A O 1
ATOM 592 N N . PHE A 1 85 ? -6.110 -13.237 -1.889 1.00 90.94 85 PHE A N 1
ATOM 593 C CA . PHE A 1 85 ? -7.154 -12.235 -1.743 1.00 90.94 85 PHE A CA 1
ATOM 594 C C . PHE A 1 85 ? -6.750 -11.231 -0.669 1.00 90.94 85 PHE A C 1
ATOM 596 O O . PHE A 1 85 ? -6.194 -11.604 0.363 1.00 90.94 85 PHE A O 1
ATOM 603 N N . VAL A 1 86 ? -7.039 -9.960 -0.929 1.00 93.06 86 VAL A N 1
ATOM 604 C CA . VAL A 1 86 ? -6.932 -8.884 0.054 1.00 93.06 86 VAL A CA 1
ATOM 605 C C . VAL A 1 86 ? -8.352 -8.465 0.401 1.00 93.06 86 VAL A C 1
ATOM 607 O O . VAL A 1 86 ? -9.156 -8.209 -0.497 1.00 93.06 86 VAL A O 1
ATOM 610 N N . HIS A 1 87 ? -8.665 -8.424 1.691 1.00 93.75 87 HIS A N 1
ATOM 611 C CA . HIS A 1 87 ? -9.975 -8.008 2.172 1.00 93.75 87 HIS A CA 1
ATOM 612 C C . HIS A 1 87 ? -9.936 -6.517 2.463 1.00 93.75 87 HIS A C 1
ATOM 614 O O . HIS A 1 87 ? -9.166 -6.075 3.301 1.00 93.75 87 HIS A O 1
ATOM 620 N N . HIS A 1 88 ? -10.750 -5.741 1.757 1.00 96.06 88 HIS A N 1
ATOM 621 C CA . HIS A 1 88 ? -10.892 -4.316 2.028 1.00 96.06 88 HIS A CA 1
ATOM 622 C C . HIS A 1 88 ? -12.092 -4.087 2.944 1.00 96.06 88 HIS A C 1
ATOM 624 O O . HIS A 1 88 ? -13.183 -4.599 2.687 1.00 96.06 88 HIS A O 1
ATOM 630 N N . TYR A 1 89 ? -11.871 -3.317 4.004 1.00 95.00 89 TYR A N 1
ATOM 631 C CA . TYR A 1 89 ? -12.894 -2.879 4.941 1.00 95.00 89 TYR A CA 1
ATOM 632 C C . TYR A 1 89 ? -12.962 -1.354 4.939 1.00 95.00 89 TYR A C 1
ATOM 634 O O . TYR A 1 89 ? -11.932 -0.675 4.999 1.00 95.00 89 TYR A O 1
ATOM 642 N N . ASP A 1 90 ? -14.185 -0.828 4.906 1.00 95.31 90 ASP A N 1
ATOM 643 C CA . ASP A 1 90 ? -14.452 0.595 5.084 1.00 95.31 90 ASP A CA 1
ATOM 644 C C . ASP A 1 90 ? -14.663 0.893 6.573 1.00 95.31 90 ASP A C 1
ATOM 646 O O . ASP A 1 90 ? -15.572 0.363 7.215 1.00 95.31 90 ASP A O 1
ATOM 650 N N . VAL A 1 91 ? -13.779 1.710 7.138 1.00 92.88 91 VAL A N 1
ATOM 651 C CA . VAL A 1 91 ? -13.729 2.022 8.568 1.00 92.88 91 VAL A CA 1
ATOM 652 C C . VAL A 1 91 ? -14.014 3.501 8.771 1.00 92.88 91 VAL A C 1
ATOM 654 O O . VAL A 1 91 ? -13.300 4.362 8.266 1.00 92.88 91 VAL A O 1
ATOM 657 N N . THR A 1 92 ? -15.031 3.809 9.572 1.00 91.69 92 THR A N 1
ATOM 658 C CA . THR A 1 92 ? -15.357 5.187 9.953 1.00 91.69 92 THR A CA 1
ATOM 659 C C . THR A 1 92 ? -15.014 5.413 11.421 1.00 91.69 92 THR A C 1
ATOM 661 O O . THR A 1 92 ? -15.550 4.739 12.297 1.00 91.69 92 THR A O 1
ATOM 664 N N . ILE A 1 93 ? -14.127 6.373 11.693 1.00 88.25 93 ILE A N 1
ATOM 665 C CA . ILE A 1 93 ? -13.735 6.776 13.049 1.00 88.25 93 ILE A CA 1
ATOM 666 C C . ILE A 1 93 ? -14.449 8.086 13.382 1.00 88.25 93 ILE A C 1
ATOM 668 O O . ILE A 1 93 ? -14.379 9.043 12.612 1.00 88.25 93 ILE A O 1
ATOM 672 N N . GLN A 1 94 ? -15.127 8.129 14.528 1.00 90.44 94 GLN A N 1
ATOM 673 C CA . GLN A 1 94 ? -15.752 9.341 15.052 1.00 90.44 94 GLN A CA 1
ATOM 674 C C . GLN A 1 94 ? -15.021 9.791 16.324 1.00 90.44 94 GLN A C 1
ATOM 676 O O . GLN A 1 94 ? -14.793 8.954 17.201 1.00 90.44 94 GLN A O 1
ATOM 681 N N . PRO A 1 95 ? -14.662 11.084 16.458 1.00 89.44 95 PRO A N 1
ATOM 682 C CA . PRO A 1 95 ? -14.947 12.205 15.550 1.00 89.44 95 PRO A CA 1
ATOM 683 C C . PRO A 1 95 ? -14.075 12.224 14.274 1.00 89.44 95 PRO A C 1
ATOM 685 O O . PRO A 1 95 ? -12.941 11.754 14.260 1.00 89.44 95 PRO A O 1
ATOM 688 N N . ASP A 1 96 ? -14.613 12.803 13.202 1.00 77.25 96 ASP A N 1
ATOM 689 C CA . ASP A 1 96 ? -14.101 12.766 11.820 1.00 77.25 96 ASP A CA 1
ATOM 690 C C . ASP A 1 96 ? -12.809 13.575 11.583 1.00 77.25 96 ASP A C 1
ATOM 692 O O . ASP A 1 96 ? -12.070 13.325 10.629 1.00 77.25 96 ASP A O 1
ATOM 696 N N . LYS A 1 97 ? -12.509 14.542 12.456 1.00 78.31 97 LYS A N 1
ATOM 697 C CA . LYS A 1 97 ? -11.405 15.509 12.286 1.00 78.31 97 LYS A CA 1
ATOM 698 C C . LYS A 1 97 ? -10.126 15.165 13.053 1.00 78.31 97 LYS A C 1
ATOM 700 O O . LYS A 1 97 ? -9.327 16.050 13.358 1.00 78.31 97 LYS A O 1
ATOM 705 N N . CYS A 1 98 ? -9.904 13.897 13.367 1.00 85.00 98 CYS A N 1
ATOM 706 C CA . CYS A 1 98 ? -8.677 13.467 14.030 1.00 85.00 98 CYS A CA 1
ATOM 707 C C . CYS A 1 98 ? -7.472 13.456 13.057 1.00 85.00 98 CYS A C 1
ATOM 709 O O . CYS A 1 98 ? -7.611 13.083 11.887 1.00 85.00 98 CYS A O 1
ATOM 711 N N . PRO A 1 99 ? -6.259 13.845 13.503 1.00 91.94 99 PRO A N 1
ATOM 712 C CA . PRO A 1 99 ? -5.046 13.719 12.696 1.00 91.94 99 PRO A CA 1
ATOM 713 C C . PRO A 1 99 ? -4.779 12.264 12.285 1.00 91.94 99 PRO A C 1
ATOM 715 O O . PRO A 1 99 ? -4.955 11.347 13.084 1.00 91.94 99 PRO A O 1
ATOM 718 N N . ARG A 1 100 ? -4.239 12.031 11.078 1.00 92.62 100 ARG A N 1
ATOM 719 C CA . ARG A 1 100 ? -3.985 10.661 10.575 1.00 92.62 100 ARG A CA 1
ATOM 720 C C . ARG A 1 100 ? -3.090 9.817 11.484 1.00 92.62 100 ARG A C 1
ATOM 722 O O . ARG A 1 100 ? -3.251 8.603 11.525 1.00 92.62 100 ARG A O 1
ATOM 729 N N . LYS A 1 101 ? -2.145 10.450 12.190 1.00 93.06 101 LYS A N 1
ATOM 730 C CA . LYS A 1 101 ? -1.286 9.766 13.166 1.00 93.06 101 LYS A CA 1
ATOM 731 C C . LYS A 1 101 ? -2.126 9.165 14.295 1.00 93.06 101 LYS A C 1
ATOM 733 O O . LYS A 1 101 ? -2.013 7.977 14.557 1.00 93.06 101 LYS A O 1
ATOM 738 N N . VAL A 1 102 ? -3.026 9.965 14.862 1.00 93.62 102 VAL A N 1
ATOM 739 C CA . VAL A 1 102 ? -3.954 9.530 15.912 1.00 93.62 102 VAL A CA 1
ATOM 740 C C . VAL A 1 102 ? -4.885 8.439 15.382 1.00 93.62 102 VAL A C 1
ATOM 742 O O . VAL A 1 102 ? -5.081 7.433 16.049 1.00 93.62 102 VAL A O 1
ATOM 745 N N . ASN A 1 103 ? -5.383 8.559 14.146 1.00 93.69 103 ASN A N 1
ATOM 746 C CA . ASN A 1 103 ? -6.227 7.513 13.552 1.00 93.69 103 ASN A CA 1
ATOM 747 C C . ASN A 1 103 ? -5.496 6.166 13.441 1.00 93.69 103 ASN A C 1
ATOM 749 O O . ASN A 1 103 ? -6.101 5.123 13.669 1.00 93.69 103 ASN A O 1
ATOM 753 N N . ARG A 1 104 ? -4.196 6.171 13.114 1.00 94.62 104 ARG A N 1
ATOM 754 C CA . ARG A 1 104 ? -3.381 4.946 13.104 1.00 94.62 104 ARG A CA 1
ATOM 755 C C . ARG A 1 104 ? -3.204 4.374 14.511 1.00 94.62 104 ARG A C 1
ATOM 757 O O . ARG A 1 104 ? -3.386 3.174 14.672 1.00 94.62 104 ARG A O 1
ATOM 764 N N . GLU A 1 105 ? -2.936 5.217 15.508 1.00 93.94 105 GLU A N 1
ATOM 765 C CA . GLU A 1 105 ? -2.807 4.801 16.916 1.00 93.94 105 GLU A CA 1
ATOM 766 C C . GLU A 1 105 ? -4.114 4.203 17.470 1.00 93.94 105 GLU A C 1
ATOM 768 O O . GLU A 1 105 ? -4.085 3.205 18.193 1.00 93.94 105 GLU A O 1
ATOM 773 N N . ILE A 1 106 ? -5.273 4.756 17.089 1.00 93.50 106 ILE A N 1
ATOM 774 C CA . ILE A 1 106 ? -6.592 4.213 17.452 1.00 93.50 106 ILE A CA 1
ATOM 775 C C . ILE A 1 106 ? -6.763 2.796 16.890 1.00 93.50 106 ILE A C 1
ATOM 777 O O . ILE A 1 106 ? -7.129 1.885 17.633 1.00 93.50 106 ILE A O 1
ATOM 781 N N . ILE A 1 107 ? -6.480 2.593 15.597 1.00 93.38 107 ILE A N 1
ATOM 782 C CA . ILE A 1 107 ? -6.606 1.274 14.958 1.00 93.38 107 ILE A CA 1
ATOM 783 C C . ILE A 1 107 ? -5.596 0.281 15.537 1.00 93.38 107 ILE A C 1
ATOM 785 O O . ILE A 1 107 ? -5.962 -0.855 15.822 1.00 93.38 107 ILE A O 1
ATOM 789 N N . GLU A 1 108 ? -4.356 0.701 15.781 1.00 92.56 108 GLU A N 1
ATOM 790 C CA . GLU A 1 108 ? -3.338 -0.136 16.422 1.00 92.56 108 GLU A CA 1
ATOM 791 C C . GLU A 1 108 ? -3.783 -0.589 17.820 1.00 92.56 108 GLU A C 1
ATOM 793 O O . GLU A 1 108 ? -3.732 -1.777 18.147 1.00 92.56 108 GLU A O 1
ATOM 798 N N . THR A 1 109 ? -4.315 0.337 18.620 1.00 93.50 109 THR A N 1
ATOM 799 C CA . THR A 1 109 ? -4.856 0.031 19.952 1.00 93.50 109 THR A CA 1
ATOM 800 C C . THR A 1 109 ? -6.055 -0.914 19.866 1.00 93.50 109 THR A C 1
ATOM 802 O O . THR A 1 109 ? -6.157 -1.853 20.656 1.00 93.50 109 THR A O 1
ATOM 805 N N . MET A 1 110 ? -6.946 -0.715 18.890 1.00 92.19 110 MET A N 1
ATOM 806 C CA . MET A 1 110 ? -8.095 -1.590 18.651 1.00 92.19 110 MET A CA 1
ATOM 807 C C . MET A 1 110 ? -7.653 -3.015 18.297 1.00 92.19 110 MET A C 1
ATOM 809 O O . MET A 1 110 ? -8.181 -3.973 18.861 1.00 92.19 110 MET A O 1
ATOM 813 N N . VAL A 1 111 ? -6.673 -3.171 17.406 1.00 92.25 111 VAL A N 1
ATOM 814 C CA . VAL A 1 111 ? -6.150 -4.487 17.007 1.00 92.25 111 VAL A CA 1
ATOM 815 C C . VAL A 1 111 ? -5.540 -5.211 18.208 1.00 92.25 111 VAL A C 1
ATOM 817 O O . VAL A 1 111 ? -5.826 -6.390 18.417 1.00 92.25 111 VAL A O 1
ATOM 820 N N . HIS A 1 112 ? -4.779 -4.500 19.047 1.00 89.56 112 HIS A N 1
ATOM 821 C CA . HIS A 1 112 ? -4.214 -5.068 20.273 1.00 89.56 112 HIS A CA 1
ATOM 822 C C . HIS A 1 112 ? -5.295 -5.459 21.296 1.00 89.56 112 HIS A C 1
ATOM 824 O O . HIS A 1 112 ? -5.275 -6.577 21.818 1.00 89.56 112 HIS A O 1
ATOM 830 N N . ALA A 1 113 ? -6.272 -4.584 21.557 1.00 91.56 113 ALA A N 1
ATOM 831 C CA . ALA A 1 113 ? -7.339 -4.835 22.528 1.00 91.56 113 ALA A CA 1
ATOM 832 C C . ALA A 1 113 ? -8.265 -5.990 22.103 1.00 91.56 113 ALA A C 1
ATOM 834 O O . ALA A 1 113 ? -8.645 -6.828 22.923 1.00 91.56 113 ALA A O 1
ATOM 835 N N . TYR A 1 114 ? -8.589 -6.077 20.810 1.00 90.19 114 TYR A N 1
ATOM 836 C CA . TYR A 1 114 ? -9.484 -7.090 20.245 1.00 90.19 114 TYR A CA 1
ATOM 837 C C . TYR A 1 114 ? -8.725 -8.245 19.578 1.00 90.19 114 TYR A C 1
ATOM 839 O O . TYR A 1 114 ? -9.125 -8.759 18.530 1.00 90.19 114 TYR A O 1
ATOM 847 N N . SER A 1 115 ? -7.676 -8.735 20.247 1.00 84.25 115 SER A N 1
ATOM 848 C CA . SER A 1 115 ? -6.860 -9.872 19.788 1.00 84.25 115 SER A CA 1
ATOM 849 C C . SER A 1 115 ? -7.665 -11.160 19.537 1.00 84.25 115 SER A C 1
ATOM 851 O O . SER A 1 115 ? -7.217 -12.034 18.807 1.00 84.25 115 SER A O 1
ATOM 853 N N . LYS A 1 116 ? -8.881 -11.296 20.089 1.00 85.75 116 LYS A N 1
ATOM 854 C CA . LYS A 1 116 ? -9.771 -12.442 19.810 1.00 85.75 116 LYS A CA 1
ATOM 855 C C . LYS A 1 116 ? -10.296 -12.470 18.370 1.00 85.75 116 LYS A C 1
ATOM 857 O O . LYS A 1 116 ? -10.570 -13.548 17.859 1.00 85.75 116 LYS A O 1
ATOM 862 N N . ILE A 1 117 ? -10.470 -11.301 17.752 1.00 85.75 117 ILE A N 1
ATOM 863 C CA . ILE A 1 117 ? -11.023 -11.156 16.397 1.00 85.75 117 ILE A CA 1
ATOM 864 C C . ILE A 1 117 ? -9.881 -11.126 15.384 1.00 85.75 117 ILE A C 1
ATOM 866 O O . ILE A 1 117 ? -9.920 -11.829 14.379 1.00 85.75 117 ILE A O 1
ATOM 870 N N . PHE A 1 118 ? -8.848 -10.331 15.671 1.00 84.69 118 PHE A N 1
ATOM 871 C CA . PHE A 1 118 ? -7.709 -10.170 14.772 1.00 84.69 118 PHE A CA 1
ATOM 872 C C . PHE A 1 118 ? -6.690 -11.304 14.903 1.00 84.69 118 PHE A C 1
ATOM 874 O O . PHE A 1 118 ? -5.981 -11.584 13.945 1.00 84.69 118 PHE A O 1
ATOM 881 N N . GLY A 1 119 ? -6.649 -12.024 16.027 1.00 83.88 119 GLY A N 1
ATOM 882 C CA . GLY A 1 119 ? -5.760 -13.168 16.222 1.00 83.88 119 GLY A CA 1
ATOM 883 C C . GLY A 1 119 ? -4.310 -12.818 15.888 1.00 83.88 119 GLY A C 1
ATOM 884 O O . GLY A 1 119 ? -3.709 -11.953 16.516 1.00 83.88 119 GLY A O 1
ATOM 885 N N . ASN A 1 120 ? -3.776 -13.475 14.855 1.00 84.0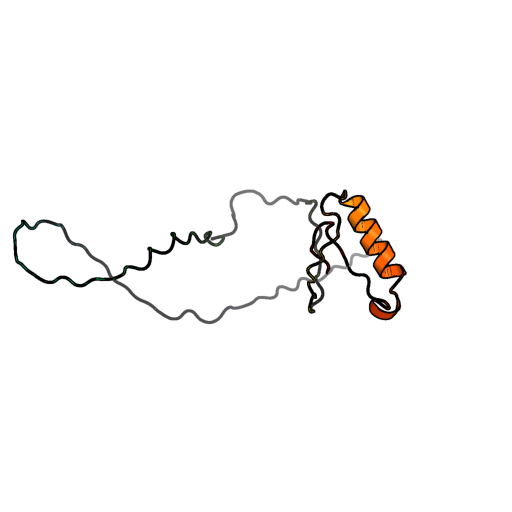0 120 ASN A N 1
ATOM 886 C CA . ASN A 1 120 ? -2.420 -13.249 14.340 1.00 84.00 120 ASN A CA 1
ATOM 887 C C . ASN A 1 120 ? -2.378 -12.348 13.089 1.00 84.00 120 ASN A C 1
ATOM 889 O O . ASN A 1 120 ? -1.319 -12.195 12.475 1.00 84.00 120 ASN A O 1
ATOM 893 N N . LEU A 1 121 ? -3.517 -11.791 12.671 1.00 89.19 121 LEU A N 1
ATOM 894 C CA . LEU A 1 121 ? -3.612 -10.882 11.535 1.00 89.19 121 LEU A CA 1
ATOM 895 C C . LEU A 1 121 ? -3.065 -9.512 11.929 1.00 89.19 121 LEU A C 1
ATOM 897 O O . LEU A 1 121 ? -3.375 -8.972 12.990 1.00 89.19 121 LEU A O 1
ATOM 901 N N . LYS A 1 122 ? -2.260 -8.939 11.038 1.00 90.25 122 LYS A N 1
ATOM 902 C CA . LYS A 1 122 ? -1.730 -7.581 11.163 1.00 90.25 122 LYS A CA 1
ATOM 903 C C . LYS A 1 122 ? -2.351 -6.720 10.067 1.00 90.25 122 LYS A C 1
ATOM 905 O O . LYS A 1 122 ? -1.746 -6.614 8.999 1.00 90.25 122 LYS A O 1
ATOM 910 N N . PRO A 1 123 ? -3.562 -6.180 10.289 1.00 93.06 123 PRO A N 1
ATOM 911 C CA . PRO A 1 123 ? -4.213 -5.344 9.294 1.00 93.06 123 PRO A CA 1
ATOM 912 C C . PRO A 1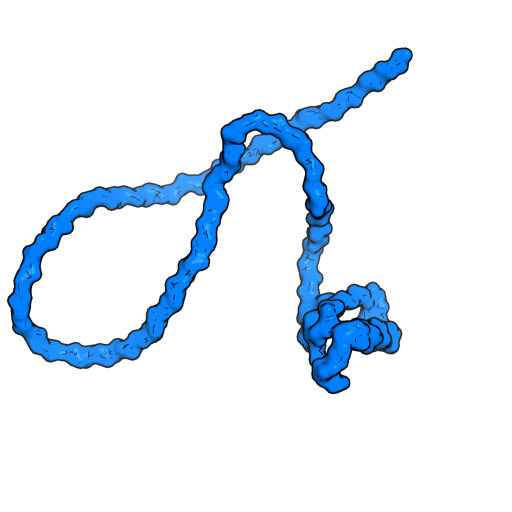 123 ? -3.431 -4.045 9.082 1.00 93.06 123 PRO A C 1
ATOM 914 O O . PRO A 1 123 ? -2.746 -3.549 9.984 1.00 93.06 123 PRO A O 1
ATOM 917 N N . VAL A 1 124 ? -3.546 -3.484 7.883 1.00 94.00 124 VAL A N 1
ATOM 918 C CA . VAL A 1 124 ? -2.851 -2.264 7.469 1.00 94.00 124 VAL A CA 1
ATOM 919 C C . VAL A 1 124 ? -3.873 -1.174 7.186 1.00 94.00 124 VAL A C 1
ATOM 921 O O . VAL A 1 124 ? -4.806 -1.351 6.408 1.00 94.00 124 VAL A O 1
ATOM 924 N N . PHE A 1 125 ? -3.672 -0.009 7.798 1.00 95.19 125 PHE A N 1
ATOM 925 C CA . PHE A 1 125 ? -4.580 1.126 7.687 1.00 95.19 125 PHE A CA 1
ATOM 926 C C . PHE A 1 125 ? -3.892 2.353 7.078 1.00 95.19 125 PHE A C 1
ATOM 928 O O . PHE A 1 125 ? -2.830 2.789 7.532 1.00 95.19 125 PHE A O 1
ATOM 935 N N . ASP A 1 126 ? -4.526 2.957 6.072 1.00 92.19 126 ASP A N 1
ATOM 936 C CA . ASP A 1 126 ? -3.971 4.115 5.349 1.00 92.19 126 ASP A CA 1
ATOM 937 C C . ASP A 1 126 ? -4.007 5.416 6.194 1.00 92.19 126 ASP A C 1
ATOM 939 O O . ASP A 1 126 ? -3.186 6.325 6.030 1.00 92.19 126 ASP A O 1
ATOM 943 N N . GLY A 1 127 ? -4.890 5.495 7.198 1.00 89.75 127 GLY A N 1
ATOM 944 C CA . GLY A 1 127 ? -5.072 6.684 8.049 1.00 89.75 127 GLY A CA 1
ATOM 945 C C . GLY A 1 127 ? -6.373 7.452 7.791 1.00 89.75 127 GLY A C 1
ATOM 946 O O . GLY A 1 127 ? -6.555 8.537 8.347 1.00 89.75 127 GLY A O 1
ATOM 947 N N . ARG A 1 128 ? -7.244 6.922 6.925 1.00 91.00 128 ARG A N 1
ATOM 948 C CA . ARG A 1 128 ? -8.560 7.483 6.584 1.00 91.00 128 ARG A CA 1
ATOM 949 C C . ARG A 1 128 ? -9.664 6.462 6.832 1.00 91.00 128 ARG A C 1
ATOM 951 O O . ARG A 1 128 ? -10.117 6.360 7.958 1.00 91.00 128 ARG A O 1
ATOM 958 N N . ASN A 1 129 ? -10.064 5.722 5.805 1.00 94.06 129 ASN A N 1
ATOM 959 C CA . ASN A 1 129 ? -11.163 4.767 5.879 1.00 94.06 129 ASN A CA 1
ATOM 960 C C . ASN A 1 129 ? -10.809 3.381 5.330 1.00 94.06 129 ASN A C 1
ATOM 962 O O . ASN A 1 129 ? -11.528 2.426 5.570 1.00 94.06 129 ASN A O 1
ATOM 966 N N . ASN A 1 130 ? -9.673 3.246 4.643 1.00 95.06 130 ASN A N 1
ATOM 967 C CA . ASN A 1 130 ? -9.261 1.978 4.054 1.00 95.06 130 ASN A CA 1
ATOM 968 C C . ASN A 1 130 ? -8.445 1.154 5.046 1.00 95.06 130 ASN A C 1
ATOM 970 O O . ASN A 1 130 ? -7.331 1.558 5.414 1.00 95.06 130 ASN A O 1
ATOM 974 N N . LEU A 1 131 ? -8.991 0.001 5.426 1.00 94.81 131 LEU A N 1
ATOM 975 C CA . LEU A 1 131 ? -8.297 -1.043 6.171 1.00 94.81 131 LEU A CA 1
ATOM 976 C C . LEU A 1 131 ? -8.202 -2.305 5.308 1.00 94.81 131 LEU A C 1
ATOM 978 O O . LEU A 1 131 ? -9.177 -2.696 4.666 1.00 94.81 131 LEU A O 1
ATOM 982 N N . TYR A 1 132 ? -7.015 -2.903 5.293 1.00 94.00 132 TYR A N 1
ATOM 983 C CA . TYR A 1 132 ? -6.696 -4.130 4.567 1.00 94.00 132 TYR A CA 1
ATOM 984 C C . TYR A 1 132 ? -6.209 -5.219 5.518 1.00 94.00 132 TYR A C 1
ATOM 986 O O . TYR A 1 132 ? -5.509 -4.855 6.492 1.00 94.00 132 TYR A O 1
#

InterPro domains:
  IPR032474 Protein argonaute, N-terminal [PF16486] (68-132)

Organism: Lygus hesperus (NCBI:txid30085)